Protein AF-A0AA89P3I8-F1 (afdb_monomer_lite)

Foldseek 3Di:
DPPPDPPPDPPPVDDLVNLVVVLVVDPDPVVNVVSVVVSVVNVVVVVVVVVVVVVVVVVVVVVVVVVVVVVVVD

pLDDT: mean 75.04, std 10.65, range [41.84, 86.0]

Organism: NCBI:txid1223503

Radius of gyration: 21.82 Å; chains: 1; bounding box: 56×23×56 Å

Structure (mmCIF, N/CA/C/O backbone):
data_AF-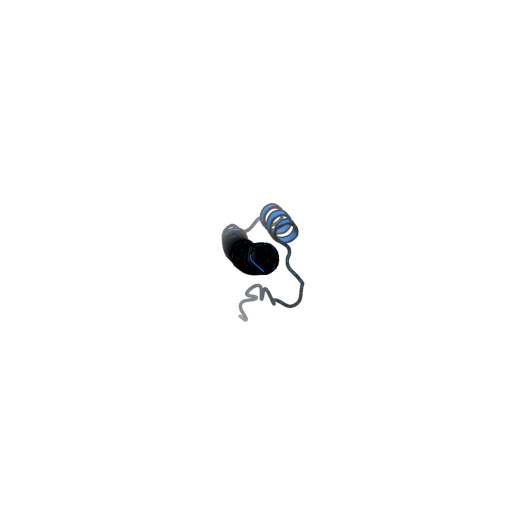A0AA89P3I8-F1
#
_entry.id   AF-A0AA89P3I8-F1
#
loop_
_atom_site.group_PDB
_atom_site.id
_atom_site.type_symbol
_atom_site.label_atom_id
_atom_site.label_alt_id
_atom_site.label_comp_id
_atom_site.label_asym_id
_atom_site.label_entity_id
_atom_site.label_seq_id
_atom_site.pdbx_PDB_ins_code
_atom_site.Cartn_x
_atom_site.Cartn_y
_atom_site.Cartn_z
_atom_site.occupancy
_atom_site.B_iso_or_equiv
_atom_site.auth_seq_id
_atom_site.auth_comp_id
_atom_site.auth_asym_id
_atom_site.auth_atom_id
_atom_site.pdbx_PDB_model_num
ATOM 1 N N . MET A 1 1 ? -23.803 -17.494 16.378 1.00 41.84 1 MET A N 1
ATOM 2 C CA . MET A 1 1 ? -23.346 -16.120 16.051 1.00 41.84 1 MET A CA 1
ATOM 3 C C . MET A 1 1 ? -22.387 -16.153 14.859 1.00 41.84 1 MET A C 1
ATOM 5 O O . MET A 1 1 ? -21.252 -16.584 15.019 1.00 41.84 1 MET A O 1
ATOM 9 N N . ARG A 1 2 ? -22.814 -15.739 13.655 1.00 50.41 2 ARG A N 1
ATOM 10 C CA . ARG A 1 2 ? -21.899 -15.605 12.505 1.00 50.41 2 ARG A CA 1
ATOM 11 C C . ARG A 1 2 ? -20.967 -14.418 12.764 1.00 50.41 2 ARG A C 1
ATOM 13 O O . ARG A 1 2 ? -21.419 -13.275 12.774 1.00 50.41 2 ARG A O 1
ATOM 20 N N . LYS A 1 3 ? -19.680 -14.679 13.017 1.00 52.41 3 LYS A N 1
ATOM 21 C CA . LYS A 1 3 ? -18.655 -13.631 13.102 1.00 52.41 3 LYS A CA 1
ATOM 22 C C . LYS A 1 3 ? -18.664 -12.878 11.767 1.00 52.41 3 LYS A C 1
ATOM 24 O O . LYS A 1 3 ? -18.230 -13.430 10.762 1.00 52.41 3 LYS A O 1
ATOM 29 N N . LYS A 1 4 ? -19.155 -11.631 11.749 1.00 57.00 4 LYS A N 1
ATOM 30 C CA . LYS A 1 4 ? -18.944 -10.681 10.643 1.00 57.00 4 LYS A CA 1
ATOM 31 C C . LYS A 1 4 ? -17.456 -10.315 10.616 1.00 57.00 4 LYS A C 1
ATOM 33 O O . LYS A 1 4 ? -17.051 -9.244 11.061 1.00 57.00 4 LYS A O 1
ATOM 38 N N . GLY A 1 5 ? -16.616 -11.260 10.202 1.00 57.84 5 GLY A N 1
ATOM 39 C CA . GLY A 1 5 ? -15.231 -10.982 9.865 1.00 57.84 5 GLY A CA 1
ATOM 40 C C . GLY A 1 5 ? -15.254 -10.088 8.640 1.00 57.84 5 GLY A C 1
ATOM 41 O O . GLY A 1 5 ? -15.873 -10.452 7.647 1.00 57.84 5 GLY A O 1
ATOM 42 N N . LEU A 1 6 ? -14.643 -8.904 8.722 1.00 59.47 6 LEU A N 1
ATOM 43 C CA . LEU A 1 6 ? -14.507 -8.040 7.555 1.00 59.47 6 LEU A CA 1
ATOM 44 C C . LEU A 1 6 ? -13.795 -8.849 6.462 1.00 59.47 6 LEU A C 1
ATOM 46 O O . LEU A 1 6 ? -12.614 -9.197 6.618 1.00 59.47 6 LEU A O 1
ATOM 50 N N . GLN A 1 7 ? -14.554 -9.206 5.431 1.00 55.28 7 GLN A N 1
ATOM 51 C CA . GLN A 1 7 ? -14.079 -9.873 4.236 1.00 55.28 7 GLN A CA 1
ATOM 52 C C . GLN A 1 7 ? -13.520 -8.756 3.367 1.00 55.28 7 GLN A C 1
ATOM 54 O O . GLN A 1 7 ? -14.258 -7.988 2.761 1.00 55.28 7 GLN A O 1
ATOM 59 N N . ILE A 1 8 ? -12.204 -8.574 3.432 1.00 59.53 8 ILE A N 1
ATOM 60 C CA . ILE A 1 8 ? -11.523 -7.642 2.540 1.00 59.53 8 ILE A CA 1
ATOM 61 C C . ILE A 1 8 ? -11.355 -8.417 1.239 1.00 59.53 8 ILE A C 1
ATOM 63 O O . ILE A 1 8 ? -10.386 -9.155 1.079 1.00 59.53 8 ILE A O 1
ATOM 67 N N . THR A 1 9 ? -12.365 -8.357 0.375 1.00 56.66 9 THR A N 1
ATOM 68 C CA . THR A 1 9 ? -12.272 -8.920 -0.967 1.00 56.66 9 THR A CA 1
ATOM 69 C C . THR A 1 9 ? -11.341 -8.048 -1.812 1.00 56.66 9 THR A C 1
ATOM 71 O O . THR A 1 9 ? -11.284 -6.821 -1.668 1.00 56.66 9 THR A O 1
ATOM 74 N N . ASN A 1 10 ? -10.553 -8.703 -2.665 1.00 51.53 10 ASN A N 1
ATOM 75 C CA . ASN A 1 10 ? -9.570 -8.086 -3.562 1.00 51.53 10 ASN A CA 1
ATOM 76 C C . ASN A 1 10 ? -10.235 -7.334 -4.740 1.00 51.53 10 ASN A C 1
ATOM 78 O O . ASN A 1 10 ? -9.555 -6.822 -5.621 1.00 51.53 10 ASN A O 1
ATOM 82 N N . ASP A 1 11 ? -11.566 -7.239 -4.745 1.00 55.41 11 ASP A N 1
ATOM 83 C CA . ASP A 1 11 ? -12.364 -6.767 -5.881 1.00 55.41 11 ASP A CA 1
ATOM 84 C C . ASP A 1 11 ? -12.360 -5.238 -6.041 1.00 55.41 11 ASP A C 1
ATOM 86 O O . ASP A 1 11 ? -12.876 -4.708 -7.019 1.00 55.41 11 ASP A O 1
ATOM 90 N N . HIS A 1 12 ? -11.787 -4.495 -5.087 1.00 54.62 12 HIS A N 1
ATOM 91 C CA . HIS A 1 12 ? -11.964 -3.039 -5.010 1.00 54.62 12 HIS A CA 1
ATOM 92 C C . HIS A 1 12 ? -10.745 -2.194 -5.401 1.00 54.62 12 HIS A C 1
ATOM 94 O O . HIS A 1 12 ? -10.763 -0.985 -5.171 1.00 54.62 12 HIS A O 1
ATOM 100 N N . GLY A 1 13 ? -9.691 -2.780 -5.982 1.00 62.50 13 GLY A N 1
ATOM 101 C CA . GLY A 1 13 ? -8.544 -1.995 -6.466 1.00 62.50 13 GLY A CA 1
ATOM 102 C C . GLY A 1 13 ? -7.914 -1.132 -5.364 1.00 62.50 13 GLY A C 1
ATOM 103 O O . GLY A 1 13 ? -7.710 0.069 -5.536 1.00 62.50 13 GLY A O 1
ATOM 104 N N . TRP A 1 14 ? -7.674 -1.725 -4.191 1.00 70.81 14 TRP A N 1
ATOM 105 C CA . TRP A 1 14 ? -7.170 -1.009 -3.019 1.00 70.81 14 TRP A CA 1
ATOM 106 C C . TRP A 1 14 ? -5.786 -0.405 -3.283 1.00 70.81 14 TRP A C 1
ATOM 108 O O . TRP A 1 14 ? -4.771 -1.102 -3.271 1.00 70.81 14 TRP A O 1
ATOM 118 N N . THR A 1 15 ? -5.736 0.913 -3.479 1.00 78.62 15 THR A N 1
ATOM 119 C CA . THR A 1 15 ? -4.479 1.662 -3.524 1.00 78.62 15 THR A CA 1
ATOM 120 C C . THR A 1 15 ? -3.926 1.872 -2.112 1.00 78.62 15 THR A C 1
ATOM 122 O O . THR A 1 15 ? -4.658 1.870 -1.118 1.00 78.62 15 THR A O 1
ATOM 125 N N . ILE A 1 16 ? -2.607 2.069 -2.013 1.00 81.19 16 ILE A N 1
ATOM 126 C CA . ILE A 1 16 ? -1.914 2.313 -0.735 1.00 81.19 16 ILE A CA 1
ATOM 127 C C . ILE A 1 16 ? -2.520 3.527 -0.006 1.00 81.19 16 ILE A C 1
ATOM 129 O O . ILE A 1 16 ? -2.669 3.485 1.214 1.00 81.19 16 ILE A O 1
ATOM 133 N N . GLU A 1 17 ? -2.920 4.565 -0.744 1.00 84.19 17 GLU A N 1
ATOM 134 C CA . GLU A 1 17 ? -3.556 5.776 -0.207 1.00 84.19 17 GLU A CA 1
ATOM 135 C C . GLU A 1 17 ? -4.912 5.473 0.441 1.00 84.19 17 GLU A C 1
ATOM 137 O O . GLU A 1 17 ? -5.150 5.854 1.587 1.00 84.19 17 GLU A O 1
ATOM 142 N N . ARG A 1 18 ? -5.776 4.704 -0.237 1.00 83.00 18 ARG A N 1
ATOM 143 C CA . ARG A 1 18 ? -7.089 4.317 0.307 1.00 83.00 18 ARG A CA 1
ATOM 144 C C . ARG A 1 18 ? -6.956 3.439 1.549 1.00 83.00 18 ARG A C 1
ATOM 146 O O . ARG A 1 18 ? -7.759 3.553 2.473 1.00 83.00 18 ARG A O 1
ATOM 153 N N . LEU A 1 19 ? -5.927 2.590 1.605 1.00 83.19 19 LEU A N 1
ATOM 154 C CA . LEU A 1 19 ? -5.620 1.790 2.794 1.00 83.19 19 LEU A CA 1
ATOM 155 C C . LEU A 1 19 ? -5.152 2.663 3.967 1.00 83.19 19 LEU A C 1
ATOM 157 O O . LEU A 1 19 ? -5.579 2.429 5.095 1.00 83.19 19 LEU A O 1
ATOM 161 N N . GLN A 1 20 ? -4.330 3.688 3.720 1.00 85.12 20 GLN A N 1
ATOM 162 C CA . GLN A 1 20 ? -3.926 4.648 4.755 1.00 85.12 20 GLN A CA 1
ATOM 163 C C . GLN A 1 20 ? -5.106 5.462 5.285 1.00 85.12 20 GLN A C 1
ATOM 165 O O . GLN A 1 20 ? -5.219 5.681 6.491 1.00 85.12 20 GLN A O 1
ATOM 170 N N . GLU A 1 21 ? -5.998 5.901 4.402 1.00 85.25 21 GLU A N 1
ATOM 171 C CA . GLU A 1 21 ? -7.185 6.648 4.801 1.00 85.25 21 GLU A CA 1
ATOM 172 C C . GLU A 1 21 ? -8.126 5.784 5.651 1.00 85.25 21 GLU A C 1
ATOM 174 O O . GLU A 1 21 ? -8.628 6.227 6.686 1.00 85.25 21 GLU A O 1
ATOM 179 N N . GLN A 1 22 ? -8.302 4.516 5.270 1.00 81.94 22 GLN A N 1
ATOM 180 C CA . GLN A 1 22 ? -9.112 3.583 6.040 1.00 81.94 22 GLN A CA 1
ATOM 181 C C . GLN A 1 22 ? -8.489 3.288 7.407 1.00 81.94 22 GLN A C 1
ATOM 183 O O . GLN A 1 22 ? -9.200 3.260 8.406 1.00 81.94 22 GLN A O 1
ATOM 188 N N . GLU A 1 23 ? -7.167 3.134 7.488 1.00 82.50 23 GLU A N 1
ATOM 189 C CA . GLU A 1 23 ? -6.453 2.956 8.758 1.00 82.50 23 GLU A CA 1
ATOM 190 C C . GLU A 1 23 ? -6.712 4.116 9.730 1.00 82.50 23 GLU A C 1
ATOM 192 O O . GLU A 1 23 ? -6.973 3.864 10.904 1.00 82.50 23 GLU A O 1
ATOM 197 N N . ARG A 1 24 ? -6.746 5.365 9.240 1.00 83.75 24 ARG A N 1
ATOM 198 C CA . ARG A 1 24 ? -7.082 6.552 10.052 1.00 83.75 24 ARG A CA 1
ATOM 199 C C . ARG A 1 24 ? -8.541 6.570 10.517 1.00 83.75 24 ARG A C 1
ATOM 201 O O . ARG A 1 24 ? -8.828 7.058 11.606 1.00 83.75 24 ARG A O 1
ATOM 208 N N . LYS A 1 25 ? -9.468 6.041 9.712 1.00 83.50 25 LYS A N 1
ATOM 209 C CA . LYS A 1 25 ? -10.907 5.981 10.036 1.00 83.50 25 LYS A CA 1
ATOM 210 C C . LYS A 1 25 ? -11.253 4.851 11.016 1.00 83.50 25 LYS A C 1
ATOM 212 O O . LYS A 1 25 ? -12.274 4.920 11.705 1.00 83.50 25 LYS A O 1
ATOM 217 N N . MET A 1 26 ? -10.428 3.806 11.110 1.00 81.25 26 MET A N 1
ATOM 218 C CA . MET A 1 26 ? -10.729 2.643 11.946 1.00 81.25 26 MET A CA 1
ATOM 219 C C . MET A 1 26 ? -10.397 2.860 13.425 1.00 81.25 26 MET A C 1
ATOM 221 O O . MET A 1 26 ? -9.256 2.743 13.854 1.00 81.25 26 MET A O 1
ATOM 225 N N . LYS A 1 27 ? -11.439 3.010 14.251 1.00 76.69 27 LYS A N 1
ATOM 226 C CA . LYS A 1 27 ? -11.322 3.101 15.721 1.00 76.69 27 LYS A CA 1
ATOM 227 C C . LYS A 1 27 ? -10.972 1.771 16.415 1.00 76.69 27 LYS A C 1
ATOM 229 O O . LYS A 1 27 ? -10.560 1.761 17.569 1.00 76.69 27 LYS A O 1
ATOM 234 N N . LYS A 1 28 ? -11.154 0.624 15.742 1.00 83.94 28 LYS A N 1
ATOM 235 C CA . LYS A 1 28 ? -10.864 -0.709 16.308 1.00 83.94 28 LYS A CA 1
ATOM 236 C C . LYS A 1 28 ? -9.418 -1.114 16.028 1.00 83.94 28 LYS A C 1
ATOM 238 O O . LYS A 1 28 ? -9.085 -1.424 14.885 1.00 83.94 28 LYS A O 1
ATOM 243 N N . ALA A 1 29 ? -8.610 -1.241 17.082 1.00 81.69 29 ALA A N 1
ATOM 244 C CA . ALA A 1 29 ? -7.185 -1.575 16.990 1.00 81.69 29 ALA A CA 1
ATOM 245 C C . ALA A 1 29 ? -6.889 -2.848 16.170 1.00 81.69 29 ALA A C 1
ATOM 247 O O . ALA A 1 29 ? -5.995 -2.852 15.329 1.00 81.69 29 ALA A O 1
ATOM 248 N N . ASN A 1 30 ? -7.668 -3.922 16.348 1.00 82.56 30 ASN A N 1
ATOM 249 C CA . ASN A 1 30 ? -7.481 -5.167 15.588 1.00 82.56 30 ASN A CA 1
ATOM 250 C C . ASN A 1 30 ? -7.712 -4.965 14.074 1.00 82.56 30 ASN A C 1
ATOM 252 O O . ASN A 1 30 ? -7.005 -5.508 13.229 1.00 82.56 30 ASN A O 1
ATOM 256 N N . MET A 1 31 ? -8.676 -4.118 13.715 1.00 80.00 31 MET A N 1
ATOM 257 C CA . MET A 1 31 ? -8.998 -3.844 12.318 1.00 80.00 31 MET A CA 1
ATOM 258 C C . MET A 1 31 ? -7.957 -2.927 11.665 1.00 80.00 31 MET A C 1
ATOM 260 O O . MET A 1 31 ? -7.562 -3.178 10.529 1.00 80.00 31 MET A O 1
ATOM 264 N N . ALA A 1 32 ? -7.450 -1.938 12.408 1.00 80.62 32 ALA A N 1
ATOM 265 C CA . ALA A 1 32 ? -6.329 -1.104 11.982 1.00 80.62 32 ALA A CA 1
ATOM 266 C C . ALA A 1 32 ? -5.065 -1.945 11.720 1.00 80.62 32 ALA A C 1
ATOM 268 O O 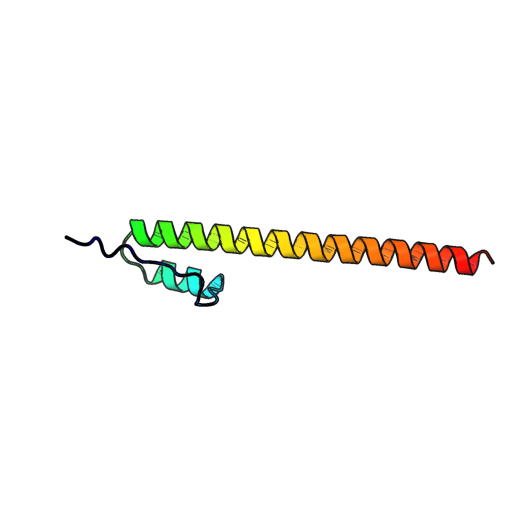. ALA A 1 32 ? -4.450 -1.805 10.667 1.00 80.62 32 ALA A O 1
ATOM 269 N N . LYS A 1 33 ? -4.741 -2.906 12.602 1.00 83.81 33 LYS A N 1
ATOM 270 C CA . LYS A 1 33 ? -3.627 -3.852 12.391 1.00 83.81 33 LYS A CA 1
ATOM 271 C C . LYS A 1 33 ? -3.785 -4.658 11.100 1.00 83.81 33 LYS A C 1
ATOM 273 O O . LYS A 1 33 ? -2.837 -4.767 10.329 1.00 83.81 33 LYS A O 1
ATOM 278 N N . ARG A 1 34 ? -4.985 -5.182 10.820 1.00 82.88 34 ARG A N 1
ATOM 279 C CA . ARG A 1 34 ? -5.257 -5.913 9.566 1.00 82.88 34 ARG A CA 1
ATOM 280 C C . ARG A 1 34 ? -5.054 -5.030 8.330 1.00 82.88 34 ARG A C 1
ATOM 282 O O . ARG A 1 34 ? -4.448 -5.481 7.364 1.00 82.88 34 ARG A O 1
ATOM 289 N N . ILE A 1 35 ? -5.508 -3.777 8.368 1.00 81.38 35 ILE A N 1
ATOM 290 C CA . ILE A 1 35 ? -5.317 -2.820 7.264 1.00 81.38 35 ILE A CA 1
ATOM 291 C C . ILE A 1 35 ? -3.834 -2.474 7.086 1.00 81.38 35 ILE A C 1
ATOM 293 O O . ILE A 1 35 ? -3.347 -2.452 5.958 1.00 81.38 35 ILE A O 1
ATOM 297 N N . ALA A 1 36 ? -3.093 -2.279 8.179 1.00 83.19 36 ALA A N 1
ATOM 298 C CA . ALA A 1 36 ? -1.659 -2.007 8.137 1.00 83.19 36 ALA A CA 1
ATOM 299 C C . ALA A 1 36 ? -0.867 -3.152 7.482 1.00 83.19 36 ALA A C 1
ATOM 301 O O . ALA A 1 36 ? 0.012 -2.892 6.659 1.00 83.19 36 ALA A O 1
ATOM 302 N N . VAL A 1 37 ? -1.213 -4.409 7.791 1.00 84.88 37 VAL A N 1
ATOM 303 C CA . VAL A 1 37 ? -0.621 -5.600 7.154 1.00 84.88 37 VAL A CA 1
ATOM 304 C C . VAL A 1 37 ? -0.919 -5.623 5.654 1.00 84.88 37 VAL A C 1
ATOM 306 O O . VAL A 1 37 ? -0.015 -5.825 4.847 1.00 84.88 37 VAL A O 1
ATOM 309 N N . ILE A 1 38 ? -2.161 -5.346 5.255 1.00 83.69 38 ILE A N 1
ATOM 310 C CA . ILE A 1 38 ? -2.544 -5.308 3.836 1.00 83.69 38 ILE A CA 1
ATOM 311 C C . ILE A 1 38 ? -1.807 -4.184 3.097 1.00 83.69 38 ILE A C 1
ATOM 313 O O . ILE A 1 38 ? -1.294 -4.401 2.000 1.00 83.69 38 ILE A O 1
ATOM 317 N N . ARG A 1 39 ? -1.669 -3.005 3.716 1.00 86.00 39 ARG A N 1
ATOM 318 C CA . ARG A 1 39 ? -0.879 -1.885 3.181 1.00 86.00 39 ARG A CA 1
ATOM 319 C C . ARG A 1 39 ? 0.586 -2.272 2.976 1.00 86.00 39 ARG A C 1
ATOM 321 O O . ARG A 1 39 ? 1.167 -1.906 1.955 1.00 86.00 39 ARG A O 1
ATOM 328 N N . LEU A 1 40 ? 1.178 -3.002 3.921 1.00 85.56 40 LEU A N 1
ATOM 329 C CA . LEU A 1 40 ? 2.553 -3.488 3.808 1.00 85.56 40 LEU A CA 1
ATOM 330 C C . LEU A 1 40 ? 2.703 -4.451 2.624 1.00 85.56 40 LEU A C 1
ATOM 332 O O . LEU A 1 40 ? 3.582 -4.251 1.790 1.00 85.56 40 LEU A O 1
ATOM 336 N N . ILE A 1 41 ? 1.811 -5.436 2.504 1.0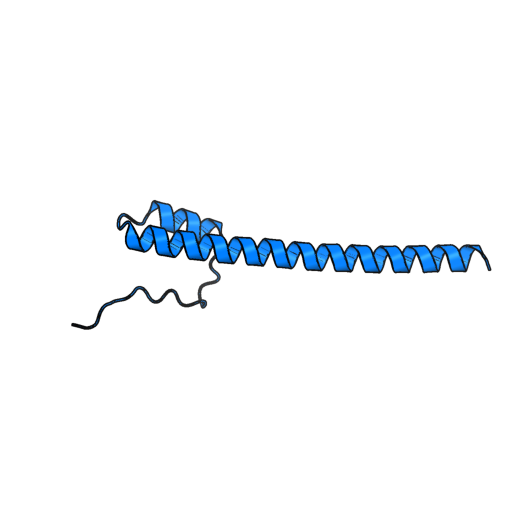0 82.25 41 ILE A N 1
ATOM 337 C CA . ILE A 1 41 ? 1.819 -6.404 1.398 1.00 82.25 41 ILE A CA 1
ATOM 338 C C . ILE A 1 41 ? 1.657 -5.691 0.046 1.00 82.25 41 ILE A C 1
ATOM 340 O O . ILE A 1 41 ? 2.413 -5.959 -0.889 1.00 82.25 41 ILE A O 1
ATOM 344 N N . ALA A 1 42 ? 0.731 -4.733 -0.055 1.00 81.19 42 ALA A N 1
ATOM 345 C CA . ALA A 1 42 ? 0.529 -3.942 -1.269 1.00 81.19 42 ALA A CA 1
ATOM 346 C C . ALA A 1 42 ? 1.775 -3.116 -1.642 1.00 81.19 42 ALA A C 1
ATOM 348 O O . ALA A 1 42 ? 2.155 -3.053 -2.813 1.00 81.19 42 ALA A O 1
ATOM 349 N N . ARG A 1 43 ? 2.453 -2.521 -0.650 1.00 82.81 43 ARG A N 1
ATOM 350 C CA . ARG A 1 43 ? 3.702 -1.775 -0.857 1.00 82.81 43 ARG A CA 1
ATOM 351 C C . ARG A 1 43 ? 4.835 -2.685 -1.329 1.00 82.81 43 ARG A C 1
ATOM 353 O O . ARG A 1 43 ? 5.512 -2.335 -2.291 1.00 82.81 43 ARG A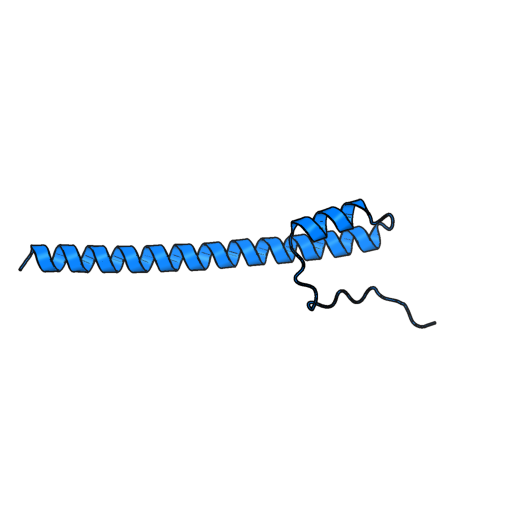 O 1
ATOM 360 N N . LEU A 1 44 ? 5.006 -3.849 -0.704 1.00 78.06 44 LEU A N 1
ATOM 361 C CA . LEU A 1 44 ? 6.015 -4.833 -1.104 1.00 78.06 44 LEU A CA 1
ATOM 362 C C . LEU A 1 44 ? 5.779 -5.326 -2.534 1.00 78.06 44 LEU A C 1
ATOM 364 O O . LEU A 1 44 ? 6.720 -5.386 -3.320 1.00 78.06 44 LEU A O 1
ATOM 368 N N . ARG A 1 45 ? 4.522 -5.587 -2.915 1.00 78.12 45 ARG A N 1
ATOM 369 C CA . ARG A 1 45 ? 4.168 -5.966 -4.290 1.00 78.12 45 ARG A CA 1
ATOM 370 C C . ARG A 1 45 ? 4.509 -4.866 -5.299 1.00 78.12 45 ARG A C 1
ATOM 372 O O . ARG A 1 45 ? 5.068 -5.172 -6.348 1.00 78.12 45 ARG A O 1
ATOM 379 N N . LYS A 1 46 ? 4.210 -3.598 -4.984 1.00 79.88 46 LYS A N 1
ATOM 380 C CA . LYS A 1 46 ? 4.53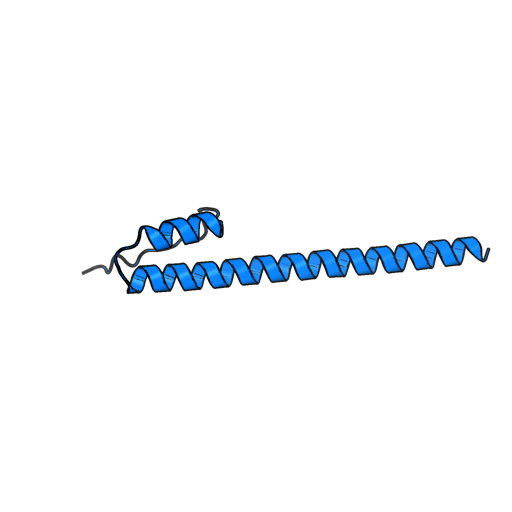2 -2.449 -5.851 1.00 79.88 46 LYS A CA 1
ATOM 381 C C . LYS A 1 46 ? 6.043 -2.256 -6.016 1.00 79.88 46 LYS A C 1
ATOM 383 O O . LYS A 1 46 ? 6.501 -2.042 -7.132 1.00 79.88 46 LYS A O 1
ATOM 388 N N . ILE A 1 47 ? 6.811 -2.371 -4.929 1.00 71.44 47 ILE A N 1
ATOM 389 C CA . ILE A 1 47 ? 8.282 -2.315 -4.968 1.00 71.44 47 ILE A CA 1
ATOM 390 C C . ILE A 1 47 ? 8.826 -3.440 -5.849 1.00 71.44 47 ILE A C 1
ATOM 392 O O . ILE A 1 47 ? 9.614 -3.176 -6.749 1.00 71.44 47 ILE A O 1
ATOM 396 N N . ASN A 1 48 ? 8.359 -4.671 -5.638 1.00 68.25 48 ASN A N 1
ATOM 397 C CA . ASN A 1 48 ? 8.824 -5.827 -6.396 1.00 68.25 48 ASN A CA 1
ATOM 398 C C . ASN A 1 48 ? 8.547 -5.663 -7.903 1.00 68.25 48 ASN A C 1
ATOM 400 O O . ASN A 1 48 ? 9.446 -5.826 -8.722 1.00 68.25 48 ASN A O 1
ATOM 404 N N . LEU A 1 49 ? 7.339 -5.217 -8.273 1.00 70.38 49 LEU A N 1
ATOM 405 C CA . LEU A 1 49 ? 6.989 -4.937 -9.670 1.00 70.38 49 LEU A CA 1
ATOM 406 C C . LEU A 1 49 ? 7.887 -3.853 -10.300 1.00 70.38 49 LEU A C 1
ATOM 408 O O . LEU A 1 49 ? 8.310 -3.998 -11.445 1.00 70.38 49 LEU A O 1
ATOM 412 N N . ASN A 1 50 ? 8.219 -2.801 -9.545 1.00 72.81 50 ASN A N 1
ATOM 413 C CA . ASN A 1 50 ? 9.126 -1.743 -9.996 1.00 72.81 50 ASN A CA 1
ATOM 414 C C . ASN A 1 50 ? 10.577 -2.226 -10.157 1.00 72.81 50 ASN A C 1
ATOM 416 O O . ASN A 1 50 ? 11.266 -1.778 -11.072 1.00 72.81 50 ASN A O 1
ATOM 420 N N . LEU A 1 51 ? 11.055 -3.132 -9.298 1.00 69.88 51 LEU A N 1
ATOM 421 C CA . LEU A 1 51 ? 12.384 -3.733 -9.456 1.00 69.88 51 LEU A CA 1
ATOM 422 C C . LEU A 1 51 ? 12.447 -4.602 -10.717 1.00 69.88 51 LEU A C 1
ATOM 424 O O . LEU A 1 51 ? 13.403 -4.506 -11.479 1.00 69.88 51 LEU A O 1
ATOM 428 N N . TYR A 1 52 ? 11.415 -5.407 -10.978 1.00 75.19 52 TYR A N 1
ATOM 429 C CA . TYR A 1 52 ? 11.367 -6.238 -12.182 1.00 75.19 52 TYR A CA 1
ATOM 430 C C . TYR A 1 52 ? 11.334 -5.408 -13.469 1.00 75.19 52 TYR A C 1
ATOM 432 O O . TYR A 1 52 ? 12.066 -5.710 -14.412 1.00 75.19 52 TYR A O 1
ATOM 440 N N . SER A 1 53 ? 10.528 -4.344 -13.519 1.00 74.00 53 SER A N 1
ATOM 441 C CA . SER A 1 53 ? 10.442 -3.495 -14.713 1.00 74.00 53 SER A CA 1
ATOM 442 C C . SER A 1 53 ? 11.742 -2.734 -14.984 1.00 74.00 53 SER A C 1
ATOM 444 O O . SER A 1 53 ? 12.164 -2.620 -16.135 1.00 74.00 53 SER A O 1
ATOM 446 N N . THR A 1 54 ? 12.419 -2.262 -13.936 1.00 74.75 54 THR A N 1
ATOM 447 C CA . THR A 1 54 ? 13.717 -1.584 -14.063 1.00 74.75 54 THR A CA 1
ATOM 448 C C . THR A 1 54 ? 14.838 -2.546 -14.446 1.00 74.75 54 THR A C 1
ATOM 450 O O . THR A 1 54 ? 15.653 -2.203 -15.303 1.00 74.75 54 THR A O 1
ATOM 453 N N . ALA A 1 55 ? 14.857 -3.762 -13.893 1.00 78.62 55 ALA A N 1
ATOM 454 C CA . ALA A 1 55 ? 15.806 -4.802 -14.283 1.00 78.62 55 ALA A CA 1
ATOM 455 C C . ALA A 1 55 ? 15.659 -5.173 -15.767 1.00 78.62 55 ALA A C 1
ATOM 457 O O . ALA A 1 55 ? 16.653 -5.205 -16.494 1.00 78.62 55 ALA A O 1
ATOM 458 N N . LEU A 1 56 ? 14.421 -5.361 -16.237 1.00 80.88 56 LEU A N 1
ATOM 459 C CA . LEU A 1 56 ? 14.142 -5.652 -17.642 1.00 80.88 56 LEU A CA 1
ATOM 460 C C . LEU A 1 56 ? 14.564 -4.492 -18.557 1.00 80.88 56 LEU A C 1
ATOM 462 O O . LEU A 1 56 ? 15.244 -4.709 -19.556 1.00 80.88 56 LEU A O 1
ATOM 466 N N . ALA A 1 57 ? 14.241 -3.249 -18.188 1.00 77.56 57 ALA A N 1
ATOM 467 C CA . ALA A 1 57 ? 14.660 -2.070 -18.948 1.00 77.56 57 ALA A CA 1
ATOM 468 C C . ALA A 1 57 ? 16.193 -1.928 -19.019 1.00 77.56 57 ALA A C 1
ATOM 470 O O . ALA A 1 57 ? 16.735 -1.529 -20.053 1.00 77.56 57 ALA A O 1
ATOM 471 N N . CYS A 1 58 ? 16.898 -2.272 -17.938 1.00 77.12 58 CYS A N 1
ATOM 472 C CA . CYS A 1 58 ? 18.358 -2.272 -17.890 1.00 77.12 58 CYS A CA 1
ATOM 473 C C . CYS A 1 58 ? 18.953 -3.342 -18.819 1.00 77.12 58 CYS A C 1
ATOM 475 O O . CYS A 1 58 ? 19.874 -3.056 -19.586 1.00 77.12 58 CYS A O 1
ATOM 477 N N . GLN A 1 59 ? 18.381 -4.550 -18.818 1.00 81.88 59 GLN A N 1
ATOM 478 C CA . GLN A 1 59 ? 18.809 -5.640 -19.693 1.00 81.88 59 GLN A CA 1
ATOM 479 C C . GLN A 1 59 ? 18.606 -5.296 -21.175 1.00 81.88 59 GLN A C 1
ATOM 481 O O . GLN A 1 59 ? 19.529 -5.471 -21.973 1.00 81.88 59 GLN A O 1
ATOM 486 N N . SER A 1 60 ? 17.456 -4.716 -21.530 1.00 82.19 60 SER A N 1
ATOM 487 C CA . SER A 1 60 ? 17.177 -4.261 -22.896 1.00 82.19 60 SER A CA 1
ATOM 488 C C . SER A 1 60 ? 18.124 -3.146 -23.355 1.00 82.19 60 SER A C 1
ATOM 490 O O . SER A 1 60 ? 18.587 -3.175 -24.493 1.00 82.19 60 SER A O 1
ATOM 492 N N . ARG A 1 61 ? 18.482 -2.188 -22.482 1.00 84.50 61 ARG A N 1
ATOM 493 C CA . ARG A 1 61 ? 19.486 -1.153 -22.813 1.00 84.50 61 ARG A CA 1
ATOM 494 C C . ARG A 1 61 ? 20.874 -1.733 -23.030 1.00 84.50 61 ARG A C 1
ATOM 496 O O . ARG A 1 61 ? 21.559 -1.306 -23.953 1.00 84.50 61 ARG A O 1
ATOM 503 N N . LYS A 1 62 ? 21.288 -2.694 -22.200 1.00 83.44 62 LYS A N 1
ATOM 504 C CA . LYS A 1 62 ? 22.592 -3.350 -22.346 1.00 83.44 62 LYS A CA 1
ATOM 505 C C . LYS A 1 62 ? 22.684 -4.092 -23.682 1.00 83.44 62 LYS A C 1
ATOM 507 O O . LYS A 1 62 ? 23.682 -3.949 -24.375 1.00 83.44 62 LYS A O 1
ATOM 512 N N . ALA A 1 63 ? 21.623 -4.802 -24.068 1.00 83.31 63 ALA A N 1
ATOM 513 C CA . ALA A 1 63 ? 21.539 -5.461 -25.370 1.00 83.31 63 ALA A CA 1
ATOM 514 C C . ALA A 1 63 ? 21.584 -4.459 -26.541 1.00 83.31 63 ALA A C 1
ATOM 516 O O . ALA A 1 63 ? 22.305 -4.684 -27.508 1.00 83.31 63 ALA A O 1
ATOM 517 N N . ALA A 1 64 ? 20.870 -3.332 -26.435 1.00 82.06 64 ALA A N 1
ATOM 518 C CA . ALA A 1 64 ? 20.890 -2.284 -27.456 1.00 82.06 64 ALA A CA 1
ATOM 519 C C . ALA A 1 64 ? 22.279 -1.637 -27.618 1.00 82.06 64 ALA A C 1
ATOM 521 O O . ALA A 1 64 ? 22.715 -1.418 -28.745 1.00 82.06 64 ALA A O 1
ATOM 522 N N . LEU A 1 65 ? 22.995 -1.385 -26.514 1.00 82.25 65 LEU A N 1
ATOM 523 C CA . LEU A 1 65 ? 24.375 -0.887 -26.559 1.00 82.25 65 LEU A CA 1
ATOM 524 C C . LEU A 1 65 ? 25.308 -1.883 -27.255 1.00 82.25 65 LEU A C 1
ATOM 526 O O . LEU A 1 65 ? 26.047 -1.501 -28.151 1.00 82.25 65 LEU A O 1
ATOM 530 N N . SER A 1 66 ? 25.226 -3.166 -26.891 1.00 79.31 66 SER A N 1
ATOM 531 C CA . SER A 1 66 ? 26.059 -4.204 -27.506 1.00 79.31 66 SER A CA 1
ATOM 532 C C . SER A 1 66 ? 25.807 -4.357 -29.009 1.00 79.31 66 SER A C 1
ATOM 534 O O . SER A 1 66 ? 26.737 -4.674 -29.744 1.00 79.31 66 SER A O 1
ATOM 536 N N . ASN A 1 67 ? 24.579 -4.119 -29.478 1.00 83.12 67 ASN A N 1
ATOM 537 C CA . ASN A 1 67 ? 24.269 -4.121 -30.909 1.00 83.12 67 ASN A CA 1
ATOM 538 C C . ASN A 1 67 ? 24.859 -2.898 -31.627 1.00 83.12 67 ASN A C 1
ATOM 540 O O . ASN A 1 67 ? 25.452 -3.063 -32.686 1.00 83.12 67 ASN A O 1
ATOM 544 N N . LEU A 1 68 ? 24.779 -1.705 -31.026 1.00 76.38 68 LEU A N 1
ATOM 545 C CA . LEU A 1 68 ? 25.406 -0.487 -31.560 1.00 76.38 68 LEU A CA 1
ATOM 546 C C . LEU A 1 68 ? 26.934 -0.597 -31.627 1.00 76.38 68 LEU A C 1
ATOM 548 O O . LEU A 1 68 ? 27.541 -0.191 -32.615 1.00 76.38 68 LEU A O 1
ATOM 552 N N . ASP A 1 69 ? 27.562 -1.163 -30.596 1.00 76.88 69 ASP A N 1
ATOM 553 C CA . ASP A 1 69 ? 29.008 -1.401 -30.586 1.00 76.88 69 ASP A CA 1
ATOM 554 C C .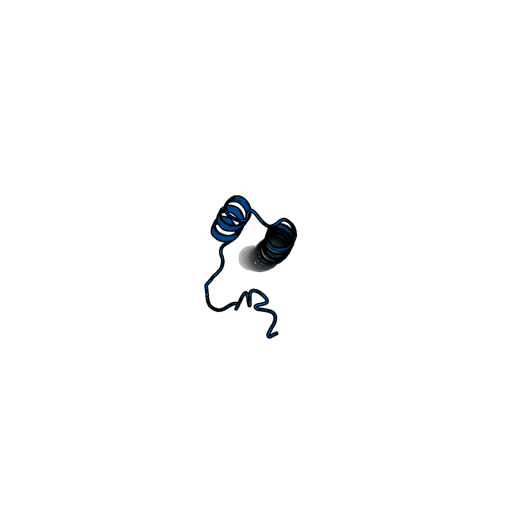 ASP A 1 69 ? 29.412 -2.391 -31.689 1.00 76.88 69 ASP A C 1
ATOM 556 O O . ASP A 1 69 ? 30.452 -2.229 -32.322 1.00 76.88 69 ASP A O 1
ATOM 560 N N . ARG A 1 70 ? 28.562 -3.387 -31.972 1.00 72.00 70 ARG A N 1
ATOM 561 C CA . ARG A 1 70 ? 28.773 -4.361 -33.050 1.00 72.00 70 ARG A CA 1
ATOM 562 C C . ARG A 1 70 ? 28.601 -3.748 -34.441 1.00 72.00 70 ARG A C 1
ATOM 564 O O . ARG A 1 70 ? 29.368 -4.083 -35.333 1.00 72.00 70 ARG A O 1
ATOM 571 N N . GLU A 1 71 ? 27.632 -2.853 -34.622 1.00 76.19 71 GLU A N 1
ATOM 572 C CA . GLU A 1 71 ? 27.432 -2.100 -35.870 1.00 76.19 71 GLU A CA 1
ATOM 573 C C . GLU A 1 71 ? 28.560 -1.097 -36.137 1.00 76.19 71 GLU A C 1
ATOM 575 O O . GLU A 1 71 ? 28.888 -0.861 -37.289 1.00 76.19 71 GLU A O 1
ATOM 580 N N . ARG A 1 72 ? 29.187 -0.536 -35.095 1.00 70.12 72 ARG A N 1
ATOM 581 C CA . ARG A 1 72 ? 30.342 0.373 -35.227 1.00 70.12 72 ARG A CA 1
ATOM 582 C C . ARG A 1 72 ? 31.663 -0.318 -35.571 1.00 70.12 72 ARG A C 1
ATOM 584 O O . ARG A 1 72 ? 32.620 0.369 -35.916 1.00 70.12 72 ARG A O 1
ATOM 591 N N . LEU A 1 73 ? 31.737 -1.636 -35.397 1.00 70.19 73 LEU A N 1
ATOM 592 C CA . LEU A 1 73 ? 32.925 -2.451 -35.673 1.00 70.19 73 LEU A CA 1
ATOM 593 C C . LEU A 1 73 ? 32.879 -3.141 -37.048 1.00 70.19 73 LEU A C 1
ATOM 595 O O . LEU A 1 73 ? 33.860 -3.787 -37.415 1.00 70.19 73 LEU A O 1
ATOM 599 N N . ASN A 1 74 ? 31.768 -3.006 -37.778 1.00 59.94 74 ASN A N 1
ATOM 600 C CA . ASN A 1 74 ? 31.600 -3.427 -39.173 1.00 59.94 74 ASN A CA 1
ATOM 601 C C . ASN A 1 74 ? 31.665 -2.214 -40.105 1.00 59.94 74 ASN A C 1
ATOM 603 O O . ASN A 1 74 ? 32.078 -2.413 -41.267 1.00 59.94 74 ASN A O 1
#

Secondary structure (DSSP, 8-state):
---------GGG---HHHHHHHHHH---HHHHHHHHHHHHHHHHHHHHHHHHHHHHHHHHHHHHHHHHHHHTT-

Sequence (74 aa):
MRKKGLQITNDHGWTIERLQEQERKMKKANMAKRIAVIRLIARLRKINLNLYSTALACQSRKAALSNLDRERLN